Protein AF-A0A2E5V6J4-F1 (afdb_monomer)

Secondary structure (DSSP, 8-state):
---PPPHHHHHHTT---SS-----TT-SSTTSHHHHHHHHHT-SHHHHHH--

Structure (mmCIF, N/CA/C/O backbone):
data_AF-A0A2E5V6J4-F1
#
_entry.id   AF-A0A2E5V6J4-F1
#
loop_
_atom_site.group_PDB
_atom_site.id
_atom_site.type_symbol
_atom_site.label_atom_id
_atom_site.label_alt_id
_atom_site.label_comp_id
_atom_site.label_asym_id
_atom_site.label_entity_id
_atom_site.label_seq_id
_atom_site.pdbx_PDB_ins_code
_atom_site.Cartn_x
_atom_site.Cartn_y
_atom_site.Cartn_z
_atom_site.occupancy
_atom_site.B_iso_or_equiv
_atom_site.auth_seq_id
_atom_site.auth_comp_id
_atom_site.auth_asym_id
_atom_site.auth_atom_id
_atom_site.pdbx_PDB_model_num
ATOM 1 N N . MET A 1 1 ? -9.962 22.450 1.474 1.00 43.69 1 MET A N 1
ATOM 2 C CA . MET A 1 1 ? -10.283 21.137 0.875 1.00 43.69 1 MET A CA 1
ATOM 3 C C . MET A 1 1 ? -10.711 20.232 2.014 1.00 43.69 1 MET A C 1
ATOM 5 O O . MET A 1 1 ? -9.913 20.033 2.917 1.00 43.69 1 MET A O 1
ATOM 9 N N . ASN A 1 2 ? -11.971 19.791 2.046 1.00 48.53 2 ASN A N 1
ATOM 10 C CA . ASN A 1 2 ? -12.469 18.899 3.098 1.00 48.53 2 ASN A CA 1
ATOM 11 C C . ASN A 1 2 ? -11.853 17.510 2.909 1.00 48.53 2 ASN A C 1
ATOM 13 O O . ASN A 1 2 ? -12.406 16.665 2.212 1.00 48.53 2 ASN A O 1
ATOM 17 N N . THR A 1 3 ? -10.683 17.282 3.493 1.00 53.00 3 THR A N 1
ATOM 18 C CA . THR A 1 3 ? -10.034 15.974 3.514 1.00 53.00 3 THR A CA 1
ATOM 19 C C . THR A 1 3 ? -10.685 15.129 4.599 1.00 53.00 3 THR A C 1
ATOM 21 O O . THR A 1 3 ? -10.242 15.085 5.745 1.00 53.00 3 THR A O 1
ATOM 24 N N . SER A 1 4 ? -11.774 14.449 4.243 1.00 75.81 4 SER A N 1
ATOM 25 C CA . SER A 1 4 ? -12.233 13.293 5.009 1.00 75.81 4 SER A CA 1
ATOM 26 C C . SER A 1 4 ? -11.055 12.325 5.161 1.00 75.81 4 SER A C 1
ATOM 28 O O . SER A 1 4 ? -10.524 11.848 4.156 1.00 75.81 4 SER A O 1
ATOM 30 N N . ASN A 1 5 ? -10.616 12.079 6.399 1.00 79.12 5 ASN A N 1
ATOM 31 C CA . ASN A 1 5 ? -9.483 11.195 6.667 1.00 79.12 5 ASN A CA 1
ATOM 32 C C . ASN A 1 5 ? -9.744 9.798 6.080 1.00 79.12 5 ASN A C 1
ATOM 34 O O . ASN A 1 5 ? -10.823 9.243 6.323 1.00 79.12 5 ASN A O 1
ATOM 38 N N . PRO A 1 6 ? -8.781 9.213 5.345 1.00 87.19 6 PRO A N 1
ATOM 39 C CA . PRO A 1 6 ? -8.946 7.887 4.765 1.00 87.19 6 PRO A CA 1
ATOM 40 C C . PRO A 1 6 ? -9.164 6.838 5.863 1.00 87.19 6 PRO A C 1
ATOM 42 O O . PRO A 1 6 ? -8.628 6.948 6.967 1.00 87.19 6 PRO A O 1
ATOM 45 N N . THR A 1 7 ? -9.940 5.795 5.557 1.00 89.94 7 THR A N 1
ATOM 46 C CA . THR A 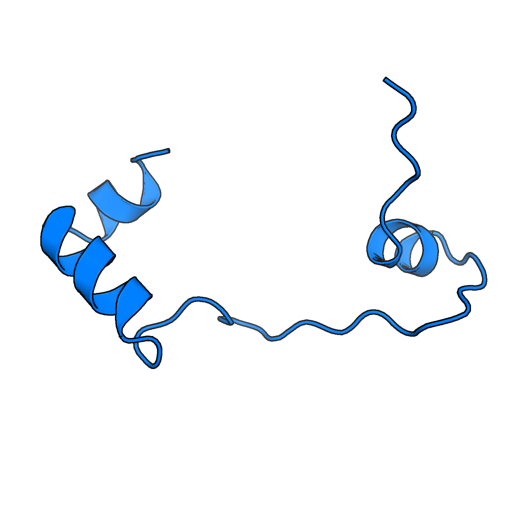1 7 ? -10.366 4.768 6.526 1.00 89.94 7 THR A CA 1
ATOM 47 C C . THR A 1 7 ? -9.197 4.138 7.282 1.00 89.94 7 THR A C 1
ATOM 49 O O . THR A 1 7 ? -9.299 3.918 8.484 1.00 89.94 7 THR A O 1
ATOM 52 N N . ILE A 1 8 ? -8.059 3.931 6.612 1.00 92.69 8 ILE A N 1
ATOM 53 C CA . ILE A 1 8 ? -6.837 3.415 7.243 1.00 92.69 8 ILE A CA 1
ATOM 54 C C . ILE A 1 8 ? -6.321 4.318 8.370 1.00 92.69 8 ILE A C 1
ATOM 56 O O . ILE A 1 8 ? -5.979 3.824 9.437 1.00 92.69 8 ILE A O 1
ATOM 60 N N . VAL A 1 9 ? -6.347 5.640 8.186 1.00 93.06 9 VAL A N 1
ATOM 61 C CA . VAL A 1 9 ? -5.925 6.603 9.214 1.00 93.06 9 VAL A CA 1
ATOM 62 C C . VAL A 1 9 ? -6.898 6.593 10.391 1.00 93.06 9 VAL A C 1
ATOM 64 O O . VAL A 1 9 ? -6.476 6.729 11.535 1.00 93.06 9 VAL A O 1
ATOM 67 N N . ASN A 1 10 ? -8.194 6.391 10.150 1.00 92.69 10 ASN A N 1
ATOM 68 C CA . ASN A 1 10 ? -9.176 6.291 11.233 1.00 92.69 10 ASN A CA 1
ATOM 69 C C . ASN A 1 10 ? -8.960 5.032 12.087 1.00 92.69 10 ASN A C 1
ATOM 71 O O . ASN A 1 10 ? -8.965 5.146 13.310 1.00 92.69 10 ASN A O 1
ATOM 75 N N . VAL A 1 11 ? -8.676 3.882 11.463 1.00 92.38 11 VAL A N 1
ATOM 76 C CA . VAL A 1 11 ? -8.336 2.641 12.186 1.00 92.38 11 VAL A CA 1
ATOM 77 C C . VAL A 1 11 ? -7.063 2.800 13.007 1.00 92.38 11 VAL A C 1
ATOM 79 O O . VAL A 1 11 ? -7.041 2.426 14.175 1.00 92.38 11 VAL A O 1
ATOM 82 N N . LEU A 1 12 ? -6.015 3.402 12.435 1.00 92.38 12 LEU A N 1
ATOM 83 C CA . LEU A 1 12 ? -4.754 3.630 13.151 1.00 92.38 12 LEU A CA 1
ATOM 84 C C . LEU A 1 12 ? -4.909 4.589 14.343 1.00 92.38 12 LEU A C 1
ATOM 86 O O . LEU A 1 12 ? -4.161 4.485 15.308 1.00 92.38 12 LEU A O 1
ATOM 90 N N . ASN A 1 13 ? -5.896 5.486 14.300 1.00 94.00 13 ASN A N 1
ATOM 91 C CA . ASN A 1 13 ? -6.257 6.369 15.412 1.00 94.00 13 ASN A CA 1
ATOM 92 C C . ASN A 1 13 ? -7.262 5.738 16.398 1.00 94.00 13 ASN A C 1
ATOM 94 O 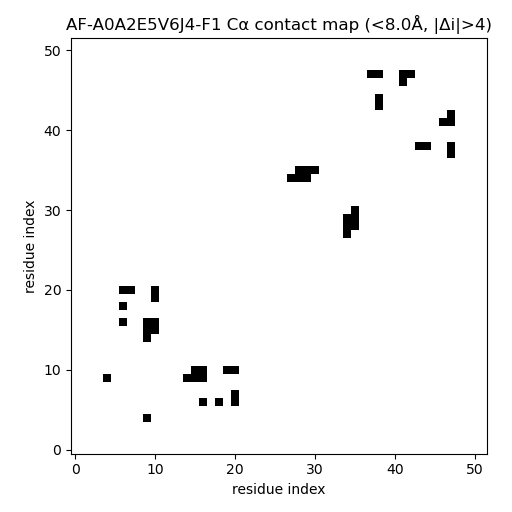O . ASN A 1 13 ? -7.783 6.444 17.259 1.00 94.00 13 ASN A O 1
ATOM 98 N N . GLY A 1 14 ? -7.580 4.446 16.262 1.00 91.56 14 GLY A N 1
ATOM 99 C CA . GLY A 1 14 ? -8.491 3.734 17.162 1.00 91.56 14 GLY A CA 1
ATOM 100 C C . GLY A 1 14 ? -9.970 4.104 17.010 1.00 91.56 14 GLY A C 1
ATOM 101 O O . GLY A 1 14 ? -10.746 3.877 17.933 1.00 91.56 14 GLY A O 1
ATOM 102 N N . LYS A 1 15 ? -10.377 4.695 15.880 1.00 92.12 15 LYS A N 1
ATOM 103 C CA . LYS A 1 15 ? -11.791 4.985 15.599 1.00 92.12 15 LYS A CA 1
ATOM 104 C C . LYS A 1 15 ? -12.487 3.756 15.025 1.00 92.12 15 LYS A C 1
ATOM 106 O O . LYS A 1 15 ? -11.921 3.073 14.169 1.00 92.12 15 LYS A O 1
ATOM 111 N N . ASP A 1 16 ? -13.746 3.561 15.403 1.00 91.44 16 ASP A N 1
ATOM 112 C CA . ASP A 1 16 ? -14.601 2.553 14.782 1.00 91.44 16 ASP A CA 1
ATOM 113 C C . ASP A 1 16 ? -14.832 2.874 13.302 1.00 91.44 16 ASP A C 1
ATOM 115 O O . ASP A 1 16 ? -15.201 3.990 12.920 1.00 91.44 16 ASP A O 1
ATOM 119 N N . VAL A 1 17 ? -14.622 1.871 12.453 1.00 91.19 17 VAL A N 1
ATOM 120 C CA . VAL A 1 17 ? -14.868 1.952 11.014 1.00 91.19 17 VAL A CA 1
ATOM 121 C C . VAL A 1 17 ? -15.809 0.836 10.581 1.00 91.19 17 VAL A C 1
ATOM 123 O O . VAL A 1 17 ? -15.737 -0.287 11.067 1.00 91.19 17 VAL A O 1
ATOM 126 N N . LYS A 1 18 ? -16.680 1.131 9.611 1.00 92.19 18 LYS A N 1
ATOM 127 C CA . LYS A 1 18 ? -17.630 0.149 9.064 1.00 92.19 18 LYS A CA 1
ATOM 128 C C . LYS A 1 18 ? -16.944 -0.968 8.267 1.00 92.19 18 LYS A C 1
ATOM 130 O O . LYS A 1 18 ? -17.465 -2.075 8.190 1.00 92.19 18 LYS A O 1
ATOM 135 N N . ILE A 1 19 ? -15.821 -0.660 7.619 1.00 91.62 19 ILE A N 1
ATOM 136 C CA . ILE A 1 19 ? -15.101 -1.571 6.722 1.00 91.62 19 ILE A CA 1
ATOM 137 C C . ILE A 1 19 ? -13.643 -1.611 7.160 1.00 91.62 19 ILE A C 1
ATOM 139 O O . ILE A 1 19 ? -13.004 -0.562 7.269 1.00 91.62 19 ILE A O 1
ATOM 143 N N . VAL A 1 20 ? -13.121 -2.818 7.374 1.00 91.31 20 VAL A N 1
ATOM 144 C CA . VAL A 1 20 ? -11.714 -3.031 7.717 1.00 91.31 20 VAL A CA 1
ATOM 145 C C . VAL A 1 20 ? -10.854 -2.721 6.484 1.00 91.31 20 VAL A C 1
ATOM 147 O O . VAL A 1 20 ? -11.042 -3.350 5.440 1.00 91.31 20 VAL A O 1
ATOM 150 N N . PRO A 1 21 ? -9.925 -1.754 6.562 1.00 92.88 21 PRO A N 1
ATOM 151 C CA . PRO A 1 21 ? -8.994 -1.493 5.480 1.00 92.88 21 PRO A CA 1
ATOM 152 C C . PRO A 1 21 ? -8.022 -2.669 5.363 1.00 92.88 21 PRO A C 1
ATOM 154 O O . PRO A 1 21 ? -7.509 -3.164 6.365 1.00 92.88 21 PRO A O 1
ATOM 157 N N . PHE A 1 22 ? -7.735 -3.087 4.136 1.00 92.75 22 PHE A N 1
ATOM 158 C CA . PHE A 1 22 ? -6.715 -4.090 3.856 1.00 92.75 22 PHE A CA 1
ATOM 159 C C . PHE A 1 22 ? -5.698 -3.524 2.872 1.00 92.75 22 PHE A C 1
ATOM 161 O O . PHE A 1 22 ? -5.996 -2.626 2.083 1.00 92.75 22 PHE A O 1
ATOM 168 N N . TRP A 1 23 ? -4.486 -4.053 2.935 1.00 93.25 23 TRP A N 1
ATOM 169 C CA . TRP A 1 23 ? -3.415 -3.726 2.009 1.00 93.25 23 TRP A CA 1
ATOM 170 C C . TRP A 1 23 ? -2.478 -4.923 1.902 1.00 93.25 23 TRP A C 1
ATOM 172 O O . TRP A 1 23 ? -2.440 -5.778 2.790 1.00 93.25 23 TRP A O 1
ATOM 182 N N . LEU A 1 24 ? -1.723 -4.983 0.809 1.00 94.56 24 LEU A N 1
ATOM 183 C CA . LEU A 1 24 ? -0.729 -6.026 0.598 1.00 94.56 24 LEU A CA 1
ATOM 184 C C . LEU A 1 24 ? 0.661 -5.407 0.545 1.00 94.56 24 LEU A C 1
ATOM 186 O O . LEU A 1 24 ? 0.916 -4.435 -0.175 1.00 94.56 24 LEU A O 1
ATOM 190 N N . MET A 1 25 ? 1.593 -6.006 1.283 1.00 95.12 25 MET A N 1
ATOM 191 C CA . MET A 1 25 ? 3.002 -5.689 1.108 1.00 95.12 25 MET A CA 1
ATOM 192 C C . MET A 1 25 ? 3.410 -5.982 -0.333 1.00 95.12 25 MET A C 1
ATOM 194 O O . MET A 1 25 ? 3.157 -7.065 -0.852 1.00 95.12 25 MET A O 1
ATOM 198 N N . ARG A 1 26 ? 4.073 -5.005 -0.963 1.00 92.19 26 ARG A N 1
ATOM 199 C CA . ARG A 1 26 ? 4.527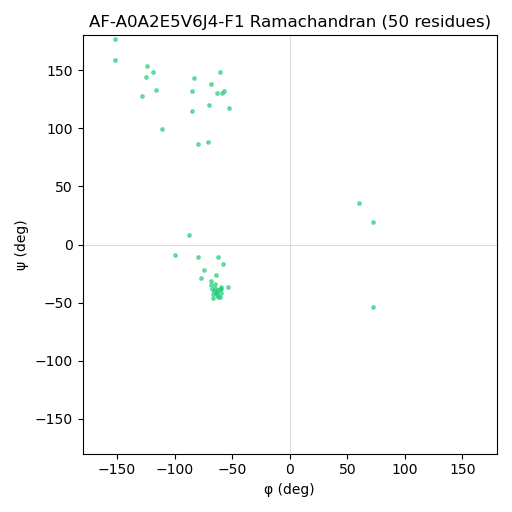 -5.078 -2.361 1.00 92.19 26 ARG A CA 1
ATOM 200 C C . ARG A 1 26 ? 3.387 -5.261 -3.375 1.00 92.19 26 ARG A C 1
ATOM 202 O O . ARG A 1 26 ? 3.601 -5.882 -4.409 1.00 92.19 26 ARG A O 1
ATOM 209 N N . GLN A 1 27 ? 2.224 -4.651 -3.121 1.00 94.50 27 GLN A N 1
ATOM 210 C CA . GLN A 1 27 ? 1.088 -4.626 -4.060 1.00 94.50 27 GLN A CA 1
ATOM 211 C C . GLN A 1 27 ? 1.398 -4.007 -5.442 1.00 94.50 27 GLN A C 1
ATOM 213 O O . GLN A 1 27 ? 0.630 -4.157 -6.385 1.00 94.50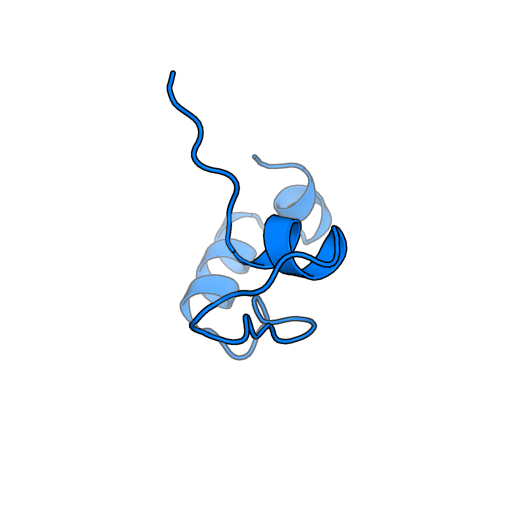 27 GLN A O 1
ATOM 218 N N . ALA A 1 28 ? 2.498 -3.262 -5.564 1.00 91.56 28 ALA A N 1
ATOM 219 C CA . ALA A 1 28 ? 3.022 -2.788 -6.838 1.00 91.56 28 ALA A CA 1
ATOM 220 C C . ALA A 1 28 ? 4.330 -3.534 -7.105 1.00 91.56 28 ALA A C 1
ATOM 222 O O . ALA A 1 28 ? 5.370 -3.233 -6.514 1.00 91.56 28 ALA A O 1
ATOM 223 N N . GLY A 1 29 ? 4.257 -4.568 -7.938 1.00 89.69 29 GLY A N 1
ATOM 224 C CA . GLY A 1 29 ? 5.379 -5.460 -8.181 1.00 89.69 29 GLY A CA 1
ATOM 225 C C . GLY A 1 29 ? 5.346 -6.092 -9.563 1.00 89.69 29 GLY A C 1
ATOM 226 O O . GLY A 1 29 ? 4.411 -5.919 -10.334 1.00 89.69 29 GLY A O 1
ATOM 227 N N . ARG A 1 30 ? 6.386 -6.877 -9.860 1.00 90.56 30 ARG A N 1
ATOM 228 C CA . ARG A 1 30 ? 6.637 -7.484 -11.183 1.00 90.56 30 ARG A CA 1
ATOM 229 C C . ARG A 1 30 ? 5.559 -8.458 -11.668 1.00 90.56 30 ARG A C 1
ATOM 231 O O . ARG A 1 30 ? 5.625 -8.888 -12.812 1.00 90.56 30 ARG A O 1
ATOM 238 N N . TYR A 1 31 ? 4.628 -8.838 -10.799 1.00 92.00 31 TYR A N 1
ATOM 239 C CA . TYR A 1 31 ? 3.492 -9.671 -11.175 1.00 92.00 31 TYR A CA 1
ATOM 240 C C . TYR A 1 31 ? 2.441 -8.889 -11.979 1.00 92.00 31 TYR A C 1
ATOM 242 O O . TYR A 1 31 ? 1.685 -9.506 -12.717 1.00 92.00 31 TYR A O 1
ATOM 250 N N . LEU A 1 32 ? 2.420 -7.555 -11.873 1.00 94.44 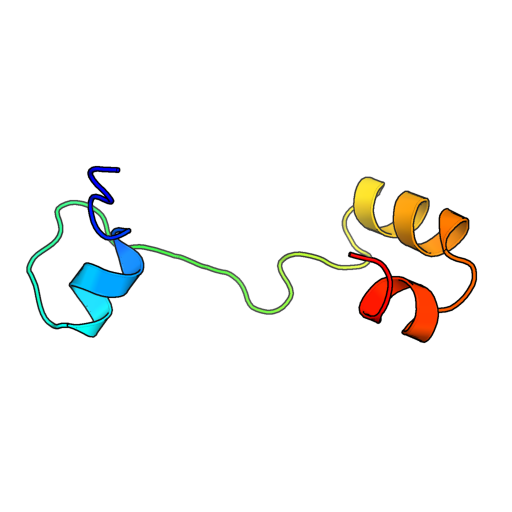32 LEU A N 1
ATOM 251 C CA . LEU A 1 32 ? 1.598 -6.680 -12.708 1.00 94.44 32 LEU A CA 1
ATOM 252 C C . LEU A 1 32 ? 2.333 -6.378 -14.017 1.00 94.44 32 LEU A C 1
ATOM 254 O O . LEU A 1 32 ? 3.520 -6.035 -14.013 1.00 94.44 32 LEU A O 1
ATOM 258 N N . GLU A 1 33 ? 1.636 -6.513 -15.140 1.00 94.00 33 GLU A N 1
ATOM 259 C CA . GLU A 1 33 ? 2.169 -6.212 -16.475 1.00 94.00 33 GLU A CA 1
ATOM 260 C C . GLU A 1 33 ? 2.430 -4.720 -16.648 1.00 94.00 33 GLU A C 1
ATOM 262 O O . GLU A 1 33 ? 3.479 -4.320 -17.150 1.00 94.00 33 GLU A O 1
ATOM 267 N N . GLU A 1 34 ? 1.543 -3.898 -16.105 1.00 93.19 34 GLU A N 1
ATOM 268 C CA . GLU A 1 34 ? 1.622 -2.445 -16.127 1.00 93.19 34 GLU A CA 1
ATOM 269 C C . GLU A 1 34 ? 2.861 -1.956 -15.367 1.00 93.19 34 GLU A C 1
ATOM 271 O O . GLU A 1 34 ? 3.592 -1.088 -15.840 1.00 93.19 34 GLU A O 1
ATOM 276 N N . TYR A 1 35 ? 3.166 -2.573 -14.220 1.00 91.81 35 TYR A N 1
ATOM 277 C CA . TYR A 1 35 ? 4.372 -2.251 -13.454 1.00 91.81 35 TYR A CA 1
ATOM 278 C C . TYR A 1 35 ? 5.651 -2.612 -14.223 1.00 91.81 35 TYR A C 1
ATOM 280 O O . TYR A 1 35 ? 6.651 -1.894 -14.147 1.00 91.81 35 TYR A O 1
ATOM 288 N N . ARG A 1 36 ? 5.639 -3.726 -14.969 1.00 90.31 36 ARG A N 1
ATOM 289 C CA . ARG A 1 36 ? 6.778 -4.134 -15.804 1.00 90.31 36 ARG A CA 1
ATOM 290 C C . ARG A 1 36 ? 7.006 -3.152 -16.951 1.00 90.31 36 ARG A C 1
ATOM 292 O O . ARG A 1 36 ? 8.137 -2.706 -17.112 1.00 90.31 36 ARG A O 1
ATOM 299 N N . ALA A 1 37 ? 5.950 -2.752 -17.657 1.00 91.69 37 ALA A N 1
ATOM 300 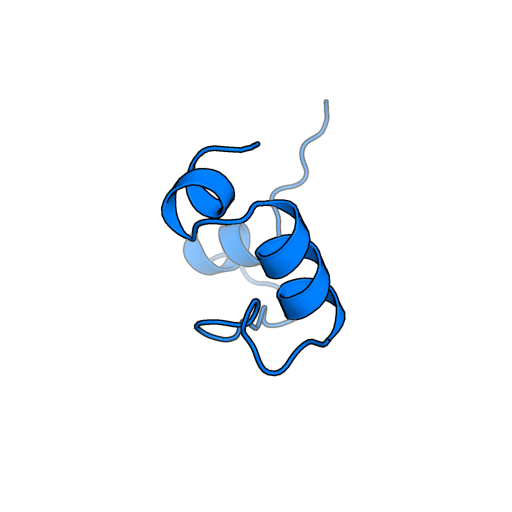C CA . ALA A 1 37 ? 6.033 -1.794 -18.759 1.00 91.69 37 ALA A CA 1
ATOM 301 C C . ALA A 1 37 ? 6.585 -0.429 -18.310 1.00 91.69 37 ALA A C 1
ATOM 303 O O . ALA A 1 37 ? 7.491 0.122 -18.935 1.00 91.69 37 ALA A O 1
ATOM 304 N N . VAL A 1 38 ? 6.106 0.096 -17.175 1.00 88.62 38 VAL A N 1
ATOM 305 C CA . VAL A 1 38 ? 6.623 1.359 -16.618 1.00 88.62 38 VAL A CA 1
ATOM 306 C C . VAL A 1 38 ? 8.095 1.214 -16.232 1.00 88.62 38 VAL A C 1
ATOM 308 O O . VAL A 1 38 ? 8.917 2.065 -16.573 1.00 88.62 38 VAL A O 1
ATOM 311 N N . ARG A 1 39 ? 8.471 0.103 -15.592 1.00 87.38 39 ARG A N 1
ATOM 312 C CA . ARG A 1 39 ? 9.870 -0.161 -15.243 1.00 87.38 39 ARG A CA 1
ATOM 313 C C . ARG A 1 39 ? 10.781 -0.232 -16.473 1.00 87.38 39 ARG A C 1
ATOM 315 O O . AR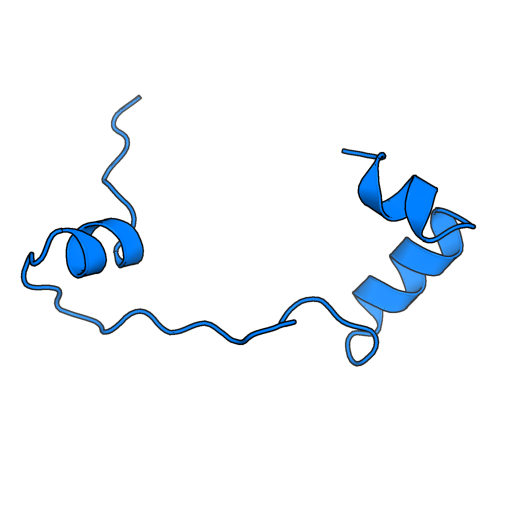G A 1 39 ? 11.908 0.249 -16.394 1.00 87.38 39 ARG A O 1
ATOM 322 N N . GLU A 1 40 ? 10.313 -0.817 -17.572 1.00 87.31 40 GLU A N 1
ATOM 323 C CA . GLU A 1 40 ? 11.040 -0.842 -18.847 1.00 87.31 40 GLU A CA 1
ATOM 324 C C . GLU A 1 40 ? 11.213 0.570 -19.419 1.00 87.31 40 GLU A C 1
ATOM 326 O O . GLU A 1 40 ? 12.321 0.926 -19.817 1.00 87.31 40 GLU A O 1
ATOM 331 N N . SER A 1 41 ? 10.176 1.415 -19.358 1.00 85.94 41 SER A N 1
ATOM 332 C CA . SER A 1 41 ? 10.261 2.806 -19.828 1.00 85.94 41 SER A CA 1
ATOM 333 C C . SER A 1 41 ? 11.241 3.679 -19.029 1.00 85.94 41 SER A C 1
ATOM 335 O O . SER A 1 41 ? 11.920 4.524 -19.608 1.00 85.94 41 SER A O 1
ATOM 337 N N . CYS A 1 42 ? 11.379 3.457 -17.715 1.00 81.81 42 CYS A N 1
ATOM 338 C CA . CYS A 1 42 ? 12.306 4.212 -16.860 1.00 81.81 42 CYS A CA 1
ATOM 339 C C . CYS A 1 42 ? 13.770 3.734 -16.965 1.00 81.81 42 CYS A C 1
ATOM 341 O O . CYS A 1 42 ? 14.677 4.390 -16.438 1.00 81.81 42 CYS A O 1
ATOM 343 N N . GLY A 1 43 ? 14.017 2.589 -17.613 1.00 77.75 43 GLY A N 1
ATOM 344 C CA . GLY A 1 43 ? 15.336 1.996 -17.858 1.00 77.75 43 GLY A CA 1
ATOM 345 C C . GLY A 1 43 ? 16.020 1.399 -16.620 1.00 77.75 43 GLY A C 1
ATOM 346 O O . GLY A 1 43 ? 16.406 0.233 -16.623 1.00 77.75 43 GLY A O 1
ATOM 347 N N . ASN A 1 44 ? 16.165 2.169 -15.537 1.00 81.31 44 ASN A N 1
ATOM 348 C CA . ASN A 1 44 ? 16.787 1.730 -14.286 1.00 81.31 44 ASN A CA 1
ATOM 349 C C . ASN A 1 44 ? 15.799 1.799 -13.111 1.00 81.31 44 ASN A C 1
ATOM 351 O O . ASN A 1 44 ? 14.948 2.681 -13.036 1.00 81.31 44 ASN A O 1
ATOM 355 N N . PHE A 1 45 ? 15.957 0.893 -12.144 1.00 82.19 45 PHE A N 1
ATOM 356 C CA . PHE A 1 45 ? 15.148 0.858 -10.926 1.00 82.19 45 PHE A CA 1
ATOM 357 C C . PHE A 1 45 ? 15.270 2.145 -10.102 1.00 82.19 45 PHE A C 1
ATOM 359 O O . PHE A 1 45 ? 14.273 2.622 -9.578 1.00 82.19 45 PHE A O 1
ATOM 366 N N . LEU A 1 46 ? 16.464 2.738 -10.017 1.00 83.56 46 LEU A N 1
ATOM 367 C CA . LEU A 1 46 ? 16.630 4.006 -9.300 1.00 83.56 46 LEU A CA 1
ATOM 368 C C . LEU A 1 46 ? 15.880 5.150 -9.990 1.00 83.56 46 LEU A C 1
ATOM 370 O O . LEU A 1 46 ? 15.220 5.925 -9.310 1.00 83.56 46 LEU A O 1
ATOM 374 N N . ASN A 1 47 ? 15.894 5.210 -11.323 1.00 84.12 47 ASN A N 1
ATOM 375 C CA . ASN A 1 47 ? 15.116 6.209 -12.060 1.00 84.12 47 ASN A CA 1
ATOM 376 C C . ASN A 1 47 ? 13.614 6.033 -11.826 1.00 84.12 47 ASN A C 1
ATOM 378 O O . ASN A 1 47 ? 12.921 7.021 -11.636 1.00 84.12 47 ASN A O 1
ATOM 382 N N . LEU A 1 48 ? 13.126 4.790 -11.759 1.00 85.38 48 LEU A N 1
ATOM 383 C CA . LEU A 1 48 ? 11.737 4.507 -11.388 1.00 85.38 48 LEU A CA 1
ATOM 384 C C . LEU A 1 48 ? 11.390 5.027 -9.980 1.00 85.38 48 LEU A C 1
ATOM 386 O O . LEU A 1 48 ? 10.278 5.485 -9.763 1.00 85.38 48 LEU A O 1
ATOM 390 N N . CYS A 1 49 ? 12.320 4.961 -9.024 1.00 85.94 49 CYS A N 1
ATOM 391 C CA . CYS A 1 49 ? 12.097 5.456 -7.660 1.00 85.94 49 CYS A CA 1
ATOM 392 C C . CYS A 1 49 ? 12.174 6.986 -7.540 1.00 85.94 49 CYS A C 1
ATOM 394 O O . CYS A 1 49 ? 11.565 7.548 -6.633 1.00 85.94 49 CYS A O 1
ATOM 396 N N . TYR A 1 50 ? 12.963 7.641 -8.396 1.00 86.69 50 TYR A N 1
ATOM 397 C CA . TYR A 1 50 ? 13.199 9.089 -8.350 1.00 86.69 50 TYR A CA 1
ATOM 398 C C . TYR A 1 50 ? 12.369 9.885 -9.363 1.00 86.69 50 TYR A C 1
ATOM 400 O O . TYR A 1 50 ? 12.363 11.113 -9.295 1.00 86.69 50 TYR A O 1
ATOM 408 N N . SER A 1 51 ? 11.675 9.214 -10.283 1.00 78.38 51 SER A N 1
ATOM 409 C CA . SER A 1 51 ? 10.704 9.837 -11.181 1.00 78.38 51 SER A CA 1
ATOM 410 C C . SER A 1 51 ? 9.343 9.923 -10.477 1.00 78.38 51 SER A C 1
ATOM 412 O O . SER A 1 51 ? 8.782 8.868 -10.175 1.00 78.38 51 SER A O 1
ATOM 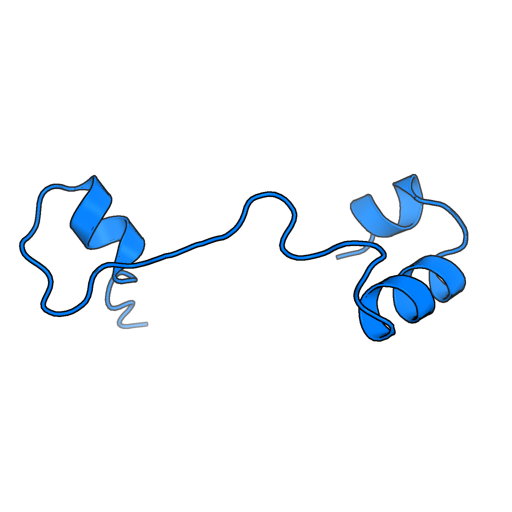414 N N . PRO A 1 52 ? 8.825 11.131 -10.185 1.00 72.31 52 PRO A N 1
ATOM 415 C CA . PRO A 1 52 ? 7.490 11.305 -9.615 1.00 72.31 52 PRO A CA 1
ATOM 416 C C . PRO A 1 52 ? 6.370 10.966 -10.606 1.00 72.31 52 PRO A C 1
ATOM 418 O O . PRO A 1 52 ? 6.610 11.043 -11.835 1.00 72.31 52 PRO A O 1
#

pLDDT: mean 86.52, std 10.85, range [43.69, 95.12]

Solvent-accessible surface area (backbone atoms only — not comparable to full-atom values): 3555 Å² total; per-residue (Å²): 131,91,75,75,76,54,68,58,60,39,50,77,70,72,44,92,68,98,65,86,75,82,85,60,90,70,76,80,38,82,88,39,67,68,53,43,55,53,46,60,74,44,69,40,73,66,46,51,73,72,53,131

Mean predicted aligned error: 6.27 Å

F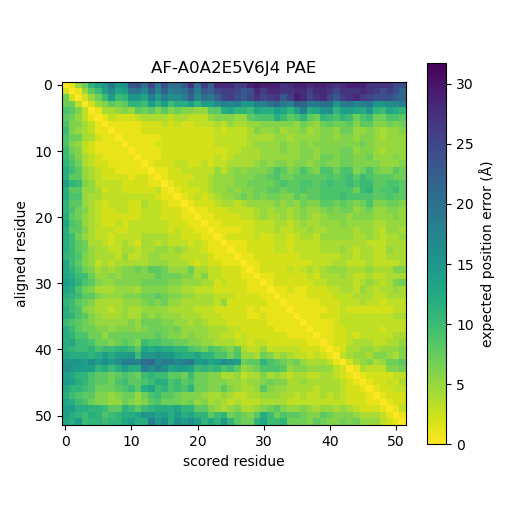oldseek 3Di:
DPPPDDPVVCVVVVHDDPDDDDDDDCPQDPVDPVSVVVCVVLVDPVSVVVPD

Sequence (52 aa):
MNTSNPTIVNVLNGKDVKIVPFWLMRQAGRYLEEYRAVRESCGNFLNLCYSP

Radius of gyration: 16.38 Å; Cα contacts (8 Å, |Δi|>4): 25; chains: 1; bounding box: 34×31×37 Å